Protein AF-A0A946WSY0-F1 (afdb_monomer)

Secondary structure (DSSP, 8-state):
--S-HHHHHHIIIIIIS--------S----PPS--GGGS-HHHHHHHHHHHHHHHHHTT-PPPTTHHHHHHHHHHGGGT-PPPPP-

Structure (mmCIF, N/CA/C/O backbone):
data_AF-A0A946WSY0-F1
#
_entry.id   AF-A0A946WSY0-F1
#
loop_
_atom_site.group_PDB
_atom_site.id
_atom_site.type_symbol
_atom_site.label_atom_id
_atom_site.label_alt_id
_atom_site.label_comp_id
_atom_site.label_asym_id
_atom_site.label_entity_id
_atom_site.label_seq_id
_atom_site.pdbx_PDB_ins_code
_atom_site.Cartn_x
_atom_site.Cartn_y
_atom_site.Cartn_z
_atom_site.occupancy
_atom_site.B_iso_or_equiv
_atom_site.auth_seq_id
_atom_site.auth_comp_id
_atom_site.auth_asym_id
_atom_site.auth_atom_id
_atom_site.pdbx_PDB_model_num
ATOM 1 N N . MET A 1 1 ? 3.327 13.501 4.627 1.00 61.09 1 MET A N 1
ATOM 2 C CA . MET A 1 1 ? 3.392 12.281 3.792 1.00 61.09 1 MET A CA 1
ATOM 3 C C . MET A 1 1 ? 3.979 12.675 2.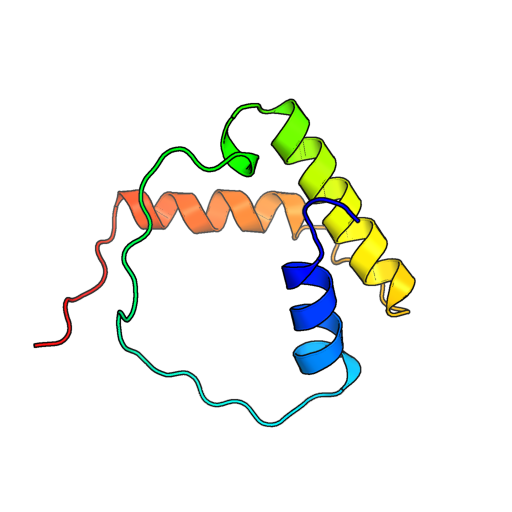455 1.00 61.09 1 MET A C 1
ATOM 5 O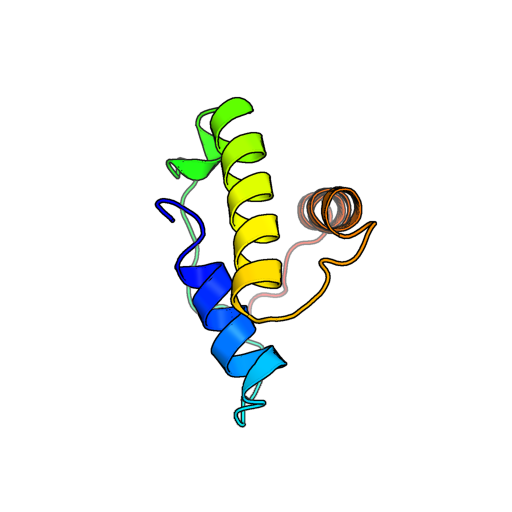 O . MET A 1 1 ? 3.386 13.523 1.806 1.00 61.09 1 MET A O 1
ATOM 9 N N . LYS A 1 2 ? 5.156 12.165 2.082 1.00 67.81 2 LYS A N 1
ATOM 10 C CA . LYS A 1 2 ? 5.743 12.462 0.759 1.00 67.81 2 LYS A CA 1
ATOM 11 C C . LYS A 1 2 ? 5.560 11.295 -0.210 1.00 67.81 2 LYS A C 1
ATOM 13 O O . LYS A 1 2 ? 5.415 11.533 -1.398 1.00 67.81 2 LYS A O 1
ATOM 18 N N . ASN A 1 3 ? 5.510 10.062 0.299 1.00 69.94 3 ASN A N 1
ATOM 19 C CA . ASN A 1 3 ? 5.477 8.845 -0.514 1.00 69.94 3 ASN A CA 1
ATOM 20 C C . ASN A 1 3 ? 4.247 7.952 -0.263 1.00 69.94 3 ASN A C 1
ATOM 22 O O . ASN A 1 3 ? 4.013 7.042 -1.051 1.00 69.94 3 ASN A O 1
ATOM 26 N N . ALA A 1 4 ? 3.473 8.178 0.809 1.00 82.00 4 ALA A N 1
ATOM 27 C CA . ALA A 1 4 ? 2.311 7.344 1.165 1.00 82.00 4 ALA A CA 1
ATOM 28 C C . ALA A 1 4 ? 0.936 7.986 0.892 1.00 82.00 4 ALA A C 1
ATOM 30 O O . ALA A 1 4 ? -0.069 7.503 1.404 1.00 82.00 4 ALA A O 1
ATOM 31 N N . SER A 1 5 ? 0.864 9.061 0.100 1.00 86.25 5 SER A N 1
ATOM 32 C CA . SER A 1 5 ? -0.406 9.764 -0.163 1.00 86.25 5 SER A CA 1
ATOM 33 C C . SER A 1 5 ?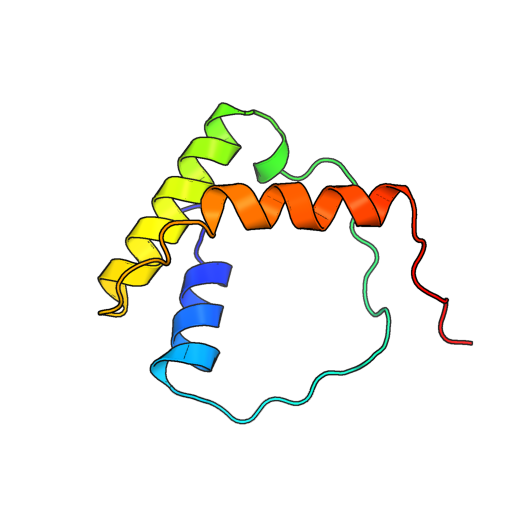 -1.463 8.846 -0.791 1.00 86.25 5 SER A C 1
ATOM 35 O O . SER A 1 5 ? -2.595 8.784 -0.320 1.00 86.25 5 SER A O 1
ATOM 37 N N . ASP A 1 6 ? -1.078 8.060 -1.800 1.00 89.06 6 ASP A N 1
ATOM 38 C CA . ASP A 1 6 ? -1.991 7.116 -2.459 1.00 89.06 6 ASP A CA 1
ATOM 39 C C . ASP A 1 6 ? -2.461 6.009 -1.506 1.00 89.06 6 ASP A C 1
ATOM 41 O O . ASP A 1 6 ? -3.591 5.527 -1.592 1.00 89.06 6 ASP A O 1
ATOM 45 N N . TYR A 1 7 ? -1.592 5.610 -0.571 1.00 90.19 7 TYR A N 1
ATOM 46 C CA . TYR A 1 7 ? -1.901 4.589 0.424 1.00 90.19 7 TYR A CA 1
ATOM 47 C C . TYR A 1 7 ? -2.896 5.096 1.470 1.00 90.19 7 TYR A C 1
ATOM 49 O O . TYR A 1 7 ? -3.865 4.400 1.775 1.00 90.19 7 TYR A O 1
ATOM 57 N N . GLU A 1 8 ? -2.687 6.311 1.985 1.00 93.44 8 GLU A N 1
ATOM 58 C CA . GLU A 1 8 ? -3.630 6.988 2.879 1.00 93.44 8 GLU A CA 1
ATOM 59 C C . GLU A 1 8 ? -4.998 7.112 2.214 1.00 93.44 8 GLU A C 1
ATOM 61 O O . GLU A 1 8 ? -6.000 6.705 2.802 1.00 93.44 8 GLU A O 1
ATOM 66 N N . MET A 1 9 ? -5.032 7.570 0.960 1.00 94.06 9 MET A N 1
ATOM 67 C CA . MET A 1 9 ? -6.275 7.732 0.219 1.00 94.06 9 MET A CA 1
ATOM 68 C C . MET A 1 9 ? -7.008 6.397 0.053 1.00 94.06 9 MET A C 1
ATOM 70 O O . MET A 1 9 ? -8.208 6.323 0.321 1.00 94.06 9 MET A O 1
ATOM 74 N N . ALA A 1 10 ? -6.305 5.333 -0.345 1.00 93.56 10 ALA A N 1
ATOM 75 C CA . ALA A 1 10 ? -6.896 4.003 -0.468 1.00 93.56 10 ALA A CA 1
ATOM 76 C C . ALA A 1 10 ? -7.443 3.49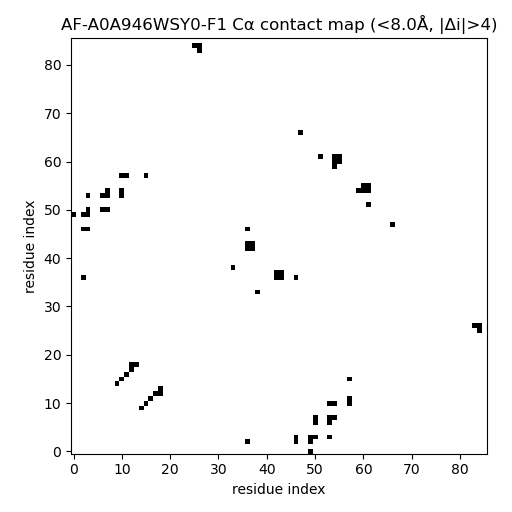7 0.878 1.00 93.56 10 ALA A C 1
ATOM 78 O O . ALA A 1 10 ? -8.554 2.972 0.930 1.00 93.56 10 ALA A O 1
ATOM 79 N N . LEU A 1 11 ? -6.706 3.693 1.975 1.00 93.50 11 LEU A N 1
ATOM 80 C CA . LEU A 1 11 ? -7.159 3.323 3.315 1.00 93.50 11 LEU A CA 1
ATOM 81 C C . LEU A 1 11 ? -8.417 4.111 3.717 1.00 93.50 11 LEU A C 1
ATOM 83 O O . LEU A 1 11 ? -9.408 3.529 4.157 1.00 93.50 11 LEU A O 1
ATOM 87 N N . ARG A 1 12 ? -8.412 5.429 3.532 1.00 94.44 12 ARG A N 1
ATOM 88 C CA . ARG A 1 12 ? -9.530 6.304 3.888 1.00 94.44 12 ARG A CA 1
ATOM 89 C C . ARG A 1 12 ? -10.782 6.000 3.066 1.00 94.44 12 ARG A C 1
ATOM 91 O O . ARG A 1 12 ? -11.869 5.882 3.620 1.00 94.44 12 ARG A O 1
ATOM 98 N N . LEU A 1 13 ? -10.651 5.852 1.753 1.00 96.19 13 LEU A N 1
ATOM 99 C CA . LEU A 1 13 ? -11.797 5.604 0.880 1.00 96.19 13 LEU A CA 1
ATOM 100 C C . LEU A 1 13 ? -12.345 4.185 1.057 1.00 96.19 13 LEU A C 1
ATOM 102 O O . LEU A 1 13 ? -13.539 4.013 1.300 1.00 96.19 13 LEU A O 1
ATOM 106 N N . LEU A 1 14 ? -11.481 3.172 0.969 1.00 94.62 14 LEU A N 1
ATOM 107 C CA . LEU A 1 14 ? -11.914 1.775 0.908 1.00 94.62 14 LEU A CA 1
ATOM 108 C C . LEU A 1 14 ? -12.168 1.179 2.293 1.00 94.62 14 LEU A C 1
ATOM 110 O O . LEU A 1 14 ? -13.133 0.445 2.475 1.00 94.62 14 LEU A O 1
ATOM 114 N N . TYR A 1 15 ? -11.311 1.478 3.273 1.00 92.75 15 TYR A N 1
ATOM 115 C CA . TYR A 1 15 ? -11.386 0.851 4.594 1.00 92.75 15 TYR A CA 1
ATOM 116 C C . TYR A 1 15 ? -12.218 1.670 5.583 1.00 92.75 15 TYR A C 1
ATOM 118 O O . TYR A 1 15 ? -13.100 1.120 6.242 1.00 92.75 15 TYR A O 1
ATOM 126 N N . LYS A 1 16 ? -11.974 2.986 5.672 1.00 93.75 16 LYS A N 1
ATOM 127 C CA . LYS A 1 16 ? -12.716 3.872 6.585 1.00 93.75 16 LYS A CA 1
ATOM 128 C C . LYS A 1 16 ? -14.132 4.153 6.080 1.00 93.75 16 LYS A C 1
ATOM 130 O O . LYS A 1 16 ? -15.092 3.917 6.803 1.00 93.75 16 LYS A O 1
ATOM 135 N N . ASN A 1 17 ? -14.249 4.636 4.843 1.00 95.56 17 ASN A N 1
ATOM 136 C CA . ASN A 1 17 ? -15.521 5.095 4.275 1.00 95.56 17 ASN A CA 1
ATOM 137 C C . ASN A 1 17 ? -16.299 4.007 3.521 1.00 95.56 17 ASN A C 1
ATOM 139 O O . ASN A 1 17 ? -17.449 4.244 3.168 1.00 95.56 17 ASN A O 1
ATOM 143 N N . LYS A 1 18 ? -15.695 2.834 3.279 1.00 95.00 18 LYS A N 1
ATOM 144 C CA . LYS A 1 18 ? -16.341 1.668 2.648 1.00 95.00 18 LYS A CA 1
ATOM 145 C C . LYS A 1 18 ? -17.096 2.010 1.355 1.00 95.00 18 LYS A C 1
ATOM 147 O O . LYS A 1 18 ? -18.220 1.557 1.150 1.00 95.00 18 LYS A O 1
ATOM 152 N N . ILE A 1 19 ? -16.490 2.828 0.492 1.00 97.12 19 ILE A N 1
ATOM 153 C CA . ILE A 1 19 ? -17.105 3.190 -0.791 1.00 97.12 19 ILE A CA 1
ATOM 154 C C . ILE A 1 19 ? -17.340 1.948 -1.667 1.00 97.12 19 ILE A C 1
ATOM 156 O O . ILE A 1 19 ? -16.595 0.969 -1.587 1.00 97.12 19 ILE A O 1
ATOM 160 N N . SER A 1 20 ? -18.354 2.003 -2.534 1.00 96.88 20 SER A N 1
ATOM 161 C CA . SER A 1 20 ? -18.608 0.936 -3.506 1.00 96.88 20 SER A CA 1
ATOM 162 C C . SER A 1 20 ? -17.519 0.927 -4.580 1.00 96.88 20 SER A C 1
ATOM 164 O O . SER A 1 20 ? -17.279 1.941 -5.238 1.00 96.88 20 SER A O 1
ATOM 166 N N . VAL A 1 21 ? -16.852 -0.214 -4.749 1.00 95.25 21 VAL A N 1
ATOM 167 C CA . VAL A 1 21 ? -15.827 -0.429 -5.776 1.00 95.25 21 VAL A CA 1
ATOM 168 C C . VAL A 1 21 ? -16.011 -1.790 -6.425 1.00 95.25 21 VAL A C 1
ATOM 170 O O . VAL A 1 21 ? -16.379 -2.760 -5.765 1.00 95.25 21 VAL A O 1
ATOM 173 N N . ILE A 1 22 ? -15.702 -1.871 -7.717 1.00 95.75 22 ILE A N 1
ATOM 174 C CA . ILE A 1 22 ? -15.666 -3.123 -8.469 1.00 95.75 22 ILE A CA 1
ATOM 175 C C . ILE A 1 22 ? -14.242 -3.387 -8.954 1.00 95.75 22 ILE A C 1
ATOM 177 O O . ILE A 1 22 ? -13.546 -2.479 -9.413 1.00 95.75 22 ILE A O 1
ATOM 181 N N . TYR A 1 23 ? -13.792 -4.635 -8.824 1.00 93.12 23 TYR A N 1
ATOM 182 C CA . TYR A 1 23 ? -12.514 -5.058 -9.380 1.00 93.12 23 TYR A CA 1
ATOM 183 C C . TYR A 1 23 ? -12.661 -5.292 -10.880 1.00 93.12 23 TYR A C 1
ATOM 185 O O . TYR A 1 23 ? -13.540 -6.032 -11.314 1.00 93.12 23 TYR A O 1
ATOM 193 N N . LEU A 1 24 ? -11.774 -4.681 -11.659 1.00 92.81 24 LEU A N 1
ATOM 194 C CA . LEU A 1 24 ? -11.706 -4.884 -13.094 1.00 92.81 24 LEU A CA 1
ATOM 195 C C . LEU A 1 24 ? -10.559 -5.856 -13.395 1.00 92.81 24 LEU A C 1
ATOM 197 O O . LEU A 1 24 ? -9.397 -5.460 -13.255 1.00 92.81 24 LEU A O 1
ATOM 201 N N . PRO A 1 25 ? -10.848 -7.110 -13.787 1.00 90.38 25 PRO A N 1
ATOM 202 C CA . PRO A 1 25 ? -9.830 -8.129 -14.013 1.00 90.38 25 PRO A CA 1
ATOM 203 C C . PRO A 1 25 ? -9.158 -7.928 -15.378 1.00 90.38 25 PRO A C 1
ATOM 205 O O . PRO A 1 25 ? -9.216 -8.815 -16.216 1.00 90.38 25 PRO A O 1
ATOM 208 N N . LYS A 1 26 ? -8.568 -6.746 -15.620 1.00 90.62 26 LYS A N 1
ATOM 209 C CA . LYS A 1 26 ? -7.844 -6.450 -16.859 1.00 90.62 26 LYS A CA 1
ATOM 210 C C . LYS A 1 26 ? -6.549 -5.680 -16.638 1.00 90.62 26 LYS A C 1
ATOM 212 O O . LYS A 1 26 ? -6.475 -4.801 -15.771 1.00 90.62 26 LYS A O 1
ATOM 217 N N . ILE A 1 27 ? -5.532 -5.949 -17.450 1.00 89.94 27 ILE A N 1
ATOM 218 C CA . ILE A 1 27 ? -4.280 -5.178 -17.411 1.00 89.94 27 ILE A CA 1
ATOM 219 C C . ILE A 1 27 ? -4.467 -3.857 -18.169 1.00 89.94 27 ILE A C 1
ATOM 221 O O . ILE A 1 27 ? -4.480 -3.830 -19.394 1.00 89.94 27 ILE A O 1
ATOM 225 N N . MET A 1 28 ? -4.562 -2.737 -17.444 1.00 92.00 28 MET A N 1
ATOM 226 C CA . MET A 1 28 ? -4.706 -1.406 -18.061 1.00 92.00 28 MET A CA 1
ATOM 227 C C . MET A 1 28 ? -3.375 -0.687 -18.308 1.00 92.00 28 MET A C 1
ATOM 229 O O . MET A 1 28 ? -3.246 0.063 -19.269 1.00 92.00 28 MET A O 1
ATOM 233 N N . VAL A 1 29 ? -2.385 -0.875 -17.429 1.00 90.56 29 VAL A N 1
ATOM 234 C CA . VAL A 1 29 ? -1.120 -0.123 -17.456 1.00 90.56 29 VAL A CA 1
ATOM 235 C C . VAL A 1 29 ? 0.052 -1.053 -17.155 1.00 90.56 29 VAL A C 1
ATOM 237 O O . VAL A 1 29 ? 0.009 -1.833 -16.203 1.00 90.56 29 VAL A O 1
ATOM 240 N N . LYS A 1 30 ? 1.137 -0.929 -17.929 1.00 87.81 30 LYS A N 1
ATOM 241 C CA . LYS A 1 30 ? 2.425 -1.588 -17.670 1.00 87.81 30 LYS A CA 1
ATOM 242 C C . LYS A 1 30 ? 3.432 -0.560 -1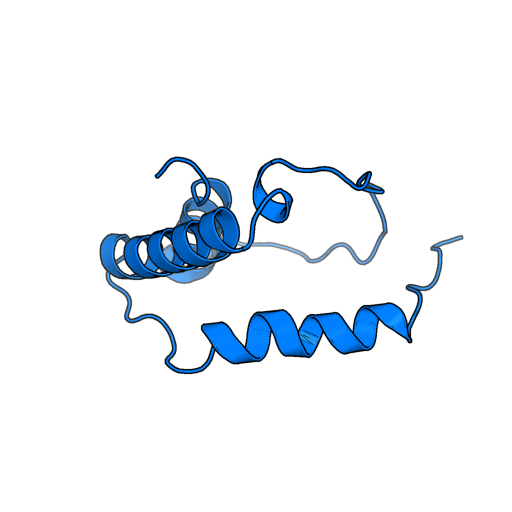7.156 1.00 87.81 30 LYS A C 1
ATOM 244 O O . LYS A 1 30 ? 3.901 0.287 -17.912 1.00 87.81 30 LYS A O 1
ATOM 249 N N . MET A 1 31 ? 3.770 -0.631 -15.869 1.00 86.62 31 MET A N 1
ATOM 250 C CA . MET A 1 31 ? 4.744 0.286 -15.265 1.00 86.62 31 MET A CA 1
ATOM 251 C C . MET A 1 31 ? 6.174 -0.032 -15.725 1.00 86.62 31 MET A C 1
ATOM 253 O O . MET A 1 31 ? 6.550 -1.199 -15.851 1.00 86.62 31 MET A O 1
ATOM 257 N N . ARG A 1 32 ? 6.985 1.011 -15.943 1.00 87.44 32 ARG A N 1
ATOM 258 C CA . ARG A 1 32 ? 8.432 0.884 -16.178 1.00 87.44 32 ARG A CA 1
ATOM 259 C C . ARG A 1 32 ? 9.182 0.757 -14.845 1.00 87.44 32 ARG A C 1
ATOM 261 O O . ARG A 1 32 ? 8.715 1.231 -13.811 1.00 87.44 32 ARG A O 1
ATOM 268 N N . ILE A 1 33 ? 10.347 0.114 -14.874 1.00 80.75 33 ILE A N 1
ATOM 269 C CA . ILE A 1 33 ? 11.268 0.050 -13.727 1.00 80.75 33 ILE A CA 1
ATOM 270 C C . ILE A 1 33 ? 11.910 1.437 -13.527 1.00 80.75 33 ILE A C 1
ATOM 272 O O . ILE A 1 33 ? 12.040 2.190 -14.488 1.00 80.75 33 ILE A O 1
ATOM 276 N N . GLY A 1 34 ? 12.304 1.777 -12.292 1.00 74.94 34 GLY A N 1
ATOM 277 C CA . GLY A 1 34 ? 13.048 3.015 -11.993 1.00 74.94 34 GLY A CA 1
ATOM 278 C C . GLY A 1 34 ? 12.295 4.078 -11.183 1.00 74.94 34 GLY A C 1
ATOM 279 O O . GLY A 1 34 ? 12.716 5.226 -11.142 1.00 74.94 34 GLY A O 1
ATOM 280 N N . GLY A 1 35 ? 11.185 3.728 -10.526 1.00 76.62 35 GLY A N 1
ATOM 281 C CA . GLY A 1 35 ? 10.483 4.664 -9.641 1.00 76.62 35 GLY A CA 1
ATOM 282 C C . GLY A 1 35 ? 11.318 5.089 -8.421 1.00 76.62 35 GLY A C 1
ATOM 283 O O 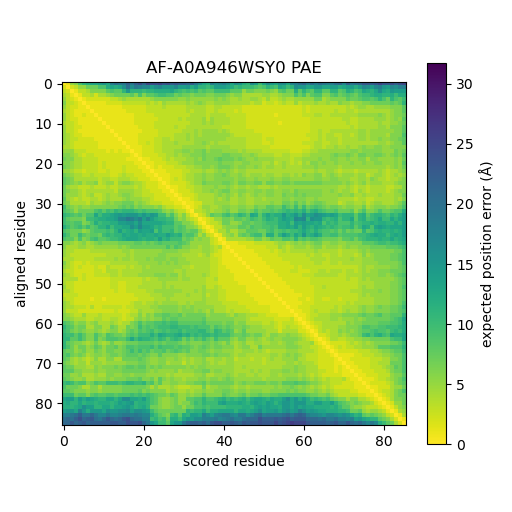. GLY A 1 35 ? 12.034 4.276 -7.835 1.00 76.62 35 GLY A O 1
ATOM 284 N N . ILE A 1 36 ? 11.147 6.343 -7.986 1.00 69.94 36 ILE A N 1
ATOM 285 C CA . ILE A 1 36 ? 11.838 6.983 -6.841 1.00 69.94 36 ILE A CA 1
ATOM 286 C C . ILE A 1 36 ? 11.763 6.135 -5.553 1.00 69.94 36 ILE A C 1
ATOM 288 O O . ILE A 1 36 ? 12.703 6.081 -4.755 1.00 69.94 36 ILE A O 1
ATOM 292 N N . SER A 1 37 ? 10.656 5.416 -5.364 1.00 63.34 37 SER A N 1
ATOM 293 C CA . SER A 1 37 ? 10.400 4.561 -4.200 1.00 63.34 37 SER A CA 1
ATOM 294 C C . SER A 1 37 ? 11.199 3.249 -4.173 1.00 63.34 37 SER A C 1
ATOM 296 O O . SER A 1 37 ? 11.274 2.623 -3.115 1.00 63.34 37 SER A O 1
ATOM 298 N N . ASN A 1 38 ? 11.820 2.848 -5.289 1.00 73.56 38 ASN A N 1
ATOM 299 C CA . ASN A 1 38 ? 12.701 1.675 -5.389 1.00 73.56 38 ASN A CA 1
ATOM 300 C C . ASN A 1 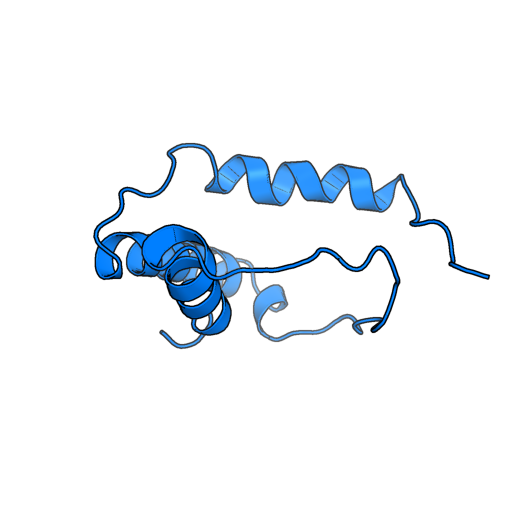38 ? 14.191 2.050 -5.492 1.00 73.56 38 ASN A C 1
ATOM 302 O O . ASN A 1 38 ? 15.025 1.161 -5.621 1.00 73.56 38 ASN A O 1
ATOM 306 N N . TYR A 1 39 ? 14.530 3.342 -5.429 1.00 75.62 39 TYR A N 1
ATOM 307 C CA . TYR A 1 39 ? 15.905 3.820 -5.602 1.00 75.62 39 TYR A CA 1
ATOM 308 C C . TYR A 1 39 ? 16.843 3.406 -4.454 1.00 75.62 39 TYR A C 1
ATOM 310 O O . TYR A 1 39 ? 18.039 3.235 -4.655 1.00 75.62 39 TYR A O 1
ATOM 318 N N . SER A 1 40 ? 16.318 3.237 -3.234 1.00 80.38 40 SER A N 1
ATOM 319 C CA . SER A 1 40 ? 17.119 2.870 -2.063 1.00 80.38 40 SER A CA 1
ATOM 320 C C . SER A 1 40 ? 16.306 2.100 -1.025 1.00 80.38 40 SER A C 1
ATOM 322 O O . SER A 1 40 ? 15.114 2.359 -0.827 1.00 80.38 40 SER A O 1
ATOM 324 N N . ILE A 1 41 ? 16.975 1.201 -0.297 1.00 81.50 41 ILE A N 1
ATOM 325 C CA . ILE A 1 41 ? 16.403 0.489 0.852 1.00 81.50 41 ILE A CA 1
ATOM 326 C C . ILE A 1 41 ? 15.911 1.466 1.935 1.00 81.50 41 ILE A C 1
ATOM 328 O O . ILE A 1 41 ? 14.872 1.237 2.554 1.00 81.50 41 ILE A O 1
ATOM 332 N N . TRP A 1 42 ? 16.579 2.613 2.095 1.00 83.88 42 TRP A N 1
ATOM 333 C CA . TRP A 1 42 ? 16.189 3.659 3.043 1.00 83.88 42 TRP A CA 1
ATOM 334 C C . TRP A 1 42 ? 14.861 4.315 2.663 1.00 83.88 42 TRP A C 1
ATOM 336 O O . TRP A 1 42 ? 13.988 4.491 3.516 1.00 83.88 42 TRP A O 1
ATOM 346 N N . ASN A 1 43 ? 14.654 4.592 1.371 1.00 83.38 43 ASN A N 1
ATOM 347 C CA . ASN A 1 43 ? 13.373 5.098 0.868 1.00 83.38 43 ASN A CA 1
ATOM 348 C C . ASN A 1 43 ? 12.250 4.088 1.126 1.00 83.38 43 ASN A C 1
ATOM 350 O O . ASN A 1 43 ? 11.131 4.478 1.465 1.00 83.38 43 ASN A O 1
ATOM 354 N N . ARG A 1 44 ? 12.555 2.788 1.030 1.00 83.31 44 ARG A N 1
ATOM 355 C CA . ARG A 1 44 ? 11.592 1.718 1.293 1.00 83.31 44 ARG A CA 1
ATOM 356 C C . ARG A 1 44 ? 11.194 1.640 2.766 1.00 83.31 44 ARG A C 1
ATOM 358 O O . ARG A 1 44 ? 10.005 1.524 3.061 1.00 83.31 44 ARG A O 1
ATOM 365 N N . LEU A 1 45 ? 12.158 1.734 3.681 1.00 84.31 45 LEU A N 1
ATOM 366 C CA . LEU A 1 45 ? 11.893 1.769 5.123 1.00 84.31 45 LEU A CA 1
ATOM 367 C C . LEU A 1 45 ? 11.095 3.017 5.515 1.00 84.31 45 LEU A C 1
ATOM 369 O O . LEU A 1 45 ? 10.111 2.910 6.248 1.00 84.31 45 LEU A O 1
ATOM 373 N N . ARG A 1 46 ? 11.450 4.182 4.960 1.00 87.19 46 ARG A N 1
ATOM 374 C CA . ARG A 1 46 ? 10.704 5.428 5.165 1.00 87.19 46 ARG A CA 1
ATOM 375 C C . ARG A 1 46 ? 9.261 5.310 4.678 1.00 87.19 46 ARG A C 1
ATOM 377 O O . ARG A 1 46 ? 8.350 5.662 5.420 1.00 87.19 46 ARG A O 1
ATOM 384 N N . ALA A 1 47 ? 9.044 4.765 3.480 1.00 86.38 47 ALA A N 1
ATOM 385 C CA . ALA A 1 47 ? 7.703 4.531 2.947 1.00 86.38 47 ALA A CA 1
ATOM 386 C C . ALA A 1 47 ? 6.878 3.595 3.850 1.00 86.38 47 ALA A C 1
ATOM 388 O O . ALA A 1 47 ? 5.715 3.873 4.111 1.00 86.38 47 ALA A O 1
ATOM 389 N N . ASN A 1 48 ? 7.484 2.539 4.407 1.00 86.56 48 ASN A N 1
ATOM 390 C CA . ASN A 1 48 ? 6.799 1.660 5.364 1.00 86.56 48 ASN A CA 1
ATOM 391 C C . ASN A 1 48 ? 6.393 2.387 6.661 1.00 86.56 48 ASN A C 1
ATOM 393 O O . ASN A 1 48 ? 5.358 2.063 7.243 1.00 86.56 48 ASN A O 1
ATOM 397 N N . ASN A 1 49 ? 7.197 3.345 7.133 1.00 88.25 49 ASN A N 1
ATOM 398 C CA . ASN A 1 49 ? 6.833 4.162 8.291 1.00 88.25 49 ASN A CA 1
ATOM 399 C C . ASN A 1 49 ? 5.690 5.137 7.959 1.00 88.25 49 ASN A C 1
ATOM 401 O O . ASN A 1 49 ? 4.780 5.326 8.759 1.00 88.25 49 ASN A O 1
ATOM 405 N N . GLU A 1 50 ? 5.693 5.720 6.759 1.00 89.44 50 GLU A N 1
ATOM 406 C CA . GLU A 1 50 ? 4.582 6.559 6.295 1.00 89.44 50 GLU A CA 1
ATOM 407 C C . GLU A 1 50 ? 3.277 5.750 6.137 1.00 89.44 50 GLU A C 1
ATOM 409 O O . GLU A 1 50 ? 2.215 6.235 6.538 1.00 89.44 50 GLU A O 1
ATOM 414 N N . ASP A 1 51 ? 3.345 4.497 5.666 1.00 89.06 51 ASP A N 1
ATOM 415 C CA . ASP A 1 51 ? 2.202 3.570 5.667 1.00 89.06 51 ASP A CA 1
ATOM 416 C C . ASP A 1 51 ? 1.664 3.399 7.106 1.00 89.06 51 ASP A C 1
ATOM 418 O O . ASP A 1 51 ? 0.465 3.545 7.330 1.00 89.06 51 ASP A O 1
ATOM 422 N N . TYR A 1 52 ? 2.532 3.164 8.104 1.00 89.31 52 TYR A N 1
ATOM 423 C CA . TYR A 1 52 ? 2.144 3.038 9.523 1.00 89.31 52 TYR A CA 1
ATOM 424 C C . TYR A 1 52 ? 1.430 4.289 10.057 1.00 89.31 52 TYR A C 1
ATOM 426 O O . TYR A 1 52 ? 0.385 4.182 10.704 1.00 89.31 52 TYR A O 1
ATOM 434 N N . ILE A 1 53 ? 1.965 5.475 9.760 1.00 90.88 53 ILE A N 1
ATOM 435 C CA . ILE A 1 53 ? 1.361 6.753 10.160 1.00 90.88 53 ILE A CA 1
ATOM 436 C C . ILE A 1 53 ? -0.026 6.913 9.523 1.00 90.88 53 ILE A C 1
ATOM 438 O O . ILE A 1 53 ? -0.953 7.355 10.198 1.00 90.88 53 ILE A O 1
ATOM 442 N N . SER A 1 54 ? -0.201 6.484 8.269 1.00 91.69 54 SER A N 1
ATOM 443 C CA . SER A 1 54 ? -1.488 6.545 7.557 1.00 91.69 54 SER A CA 1
ATOM 444 C C . SER A 1 54 ? -2.599 5.776 8.283 1.00 91.69 54 SER A C 1
ATOM 446 O O . SER A 1 54 ? -3.731 6.258 8.357 1.00 91.69 54 SER A O 1
ATOM 448 N N . TRP A 1 55 ? -2.275 4.617 8.872 1.00 92.81 55 TRP A N 1
ATOM 449 C CA . TRP A 1 55 ? -3.209 3.852 9.709 1.00 92.81 55 TRP A CA 1
ATOM 450 C C . TRP A 1 55 ? -3.634 4.636 10.943 1.00 92.81 55 TRP A C 1
ATOM 452 O O . TRP A 1 55 ? -4.829 4.797 11.195 1.00 92.81 55 TRP A O 1
ATOM 462 N N . LYS A 1 56 ? -2.654 5.171 11.675 1.00 91.31 56 LYS A N 1
ATOM 463 C CA . LYS A 1 56 ? -2.900 5.930 12.902 1.00 91.31 56 LYS A CA 1
ATOM 464 C C . LYS A 1 56 ? -3.704 7.201 12.636 1.00 91.31 56 LYS A C 1
ATOM 466 O O . LYS A 1 56 ? -4.652 7.466 13.366 1.00 91.31 56 LYS A O 1
ATOM 471 N N . MET A 1 57 ? -3.400 7.926 11.559 1.00 90.69 57 MET A N 1
ATOM 472 C CA . MET A 1 57 ? -4.150 9.119 11.144 1.00 90.69 57 MET A CA 1
ATOM 473 C C . MET A 1 57 ? -5.609 8.817 10.791 1.00 90.69 57 MET A C 1
ATOM 475 O O . MET A 1 57 ? -6.481 9.654 11.005 1.00 90.69 57 MET A O 1
ATOM 479 N N . ASN A 1 58 ? -5.896 7.613 10.294 1.00 90.12 58 ASN A N 1
ATOM 480 C CA . ASN A 1 58 ? -7.259 7.180 10.006 1.00 90.12 58 ASN A CA 1
ATOM 481 C C . ASN A 1 58 ? -7.975 6.536 11.207 1.00 90.12 58 ASN A C 1
ATOM 483 O O . ASN A 1 58 ? -9.122 6.120 11.058 1.00 90.12 58 ASN A O 1
ATOM 487 N N . GLY A 1 59 ? -7.349 6.503 12.390 1.00 90.94 59 GLY A N 1
ATOM 488 C CA . GLY A 1 59 ? -7.932 5.952 13.618 1.00 90.94 59 GLY A CA 1
ATOM 489 C C . GLY A 1 59 ? -7.833 4.430 13.730 1.00 90.94 59 GLY A C 1
ATOM 490 O O . GLY A 1 59 ? -8.534 3.828 14.538 1.00 90.94 59 GLY A O 1
ATOM 491 N N . PHE A 1 60 ? -6.972 3.793 12.934 1.00 90.25 60 PHE A N 1
ATOM 492 C CA . PHE A 1 60 ? -6.831 2.341 12.902 1.00 90.25 60 PHE A CA 1
ATOM 493 C C . PHE A 1 60 ? -5.457 1.877 13.376 1.00 90.25 60 PHE A C 1
ATOM 495 O O . PHE A 1 60 ? -4.442 2.567 13.254 1.00 90.25 60 PHE A O 1
ATOM 502 N N . ASN A 1 61 ? -5.415 0.647 13.888 1.00 87.69 61 ASN A N 1
ATOM 503 C CA . ASN A 1 61 ? -4.165 -0.006 14.238 1.00 87.69 61 ASN A CA 1
ATOM 504 C C . ASN A 1 61 ? -3.607 -0.766 13.028 1.00 87.69 61 ASN A C 1
ATOM 506 O O . ASN A 1 61 ? -4.308 -1.606 12.461 1.00 87.69 61 ASN A O 1
ATOM 510 N N . PRO A 1 62 ? -2.353 -0.498 12.630 1.00 85.31 62 PRO A N 1
ATOM 511 C CA . PRO A 1 62 ? -1.734 -1.193 11.518 1.00 85.31 62 PRO A CA 1
ATOM 512 C C . PRO A 1 62 ? -1.551 -2.678 11.861 1.00 85.31 62 PRO A C 1
ATOM 514 O O . PRO A 1 62 ? -1.031 -3.000 12.933 1.00 85.31 62 PRO A O 1
ATOM 517 N N . PRO A 1 63 ? -1.921 -3.598 10.958 1.00 84.81 63 PRO A N 1
ATOM 518 C CA . PRO A 1 63 ? -1.753 -5.027 11.191 1.00 84.81 63 PRO A CA 1
ATOM 519 C C . PRO A 1 63 ? -0.282 -5.421 11.377 1.00 84.81 63 PRO A C 1
ATOM 521 O O . PRO A 1 63 ? 0.583 -5.060 10.573 1.00 84.81 63 PRO A O 1
ATOM 524 N N . MET A 1 64 ? -0.008 -6.215 12.415 1.00 78.12 64 MET A N 1
ATOM 525 C CA . MET A 1 64 ? 1.345 -6.509 12.908 1.00 78.12 64 MET A CA 1
ATOM 526 C C . MET A 1 64 ? 2.280 -7.088 11.830 1.00 78.12 64 MET A C 1
ATOM 528 O O . MET A 1 64 ? 3.419 -6.640 11.690 1.00 78.12 64 MET A O 1
ATOM 532 N N . PHE A 1 65 ? 1.781 -8.009 11.000 1.00 82.00 65 PHE A N 1
ATOM 533 C CA . PHE A 1 65 ? 2.589 -8.749 10.020 1.00 82.00 65 PHE A CA 1
ATOM 534 C C . PHE A 1 65 ? 2.532 -8.205 8.587 1.00 82.00 65 PHE A C 1
ATOM 536 O O . PHE A 1 65 ? 3.181 -8.756 7.695 1.00 82.00 65 PHE A O 1
ATOM 543 N N . ILE A 1 66 ? 1.800 -7.115 8.322 1.00 83.00 66 ILE A N 1
ATOM 544 C CA . ILE A 1 66 ? 1.661 -6.589 6.949 1.00 83.00 66 ILE A CA 1
ATOM 545 C C . ILE A 1 66 ? 3.011 -6.193 6.343 1.00 83.00 66 ILE A C 1
ATOM 547 O O . ILE A 1 66 ? 3.232 -6.405 5.150 1.00 83.00 66 ILE A O 1
ATOM 551 N N . ARG A 1 67 ? 3.930 -5.685 7.170 1.00 80.44 67 ARG A N 1
ATOM 552 C CA . ARG A 1 67 ? 5.269 -5.247 6.751 1.00 80.44 67 ARG A CA 1
ATOM 553 C C . ARG A 1 67 ? 6.119 -6.383 6.176 1.00 80.44 67 ARG A C 1
ATOM 555 O O . ARG A 1 67 ? 6.882 -6.140 5.249 1.00 80.44 67 ARG A O 1
ATOM 562 N N . LEU A 1 68 ? 5.938 -7.608 6.675 1.00 82.31 68 LEU A N 1
ATOM 563 C CA . LEU A 1 68 ? 6.624 -8.810 6.188 1.00 82.31 68 LEU A CA 1
ATOM 564 C C . LEU A 1 68 ? 5.827 -9.509 5.084 1.00 82.31 68 LEU A C 1
ATOM 566 O O . LEU A 1 68 ? 6.383 -9.929 4.072 1.00 82.31 68 LEU A O 1
ATOM 570 N N . ARG A 1 69 ? 4.500 -9.574 5.223 1.00 85.50 69 ARG A N 1
ATOM 571 C CA . ARG A 1 69 ? 3.636 -10.255 4.252 1.00 85.50 69 ARG A CA 1
ATOM 572 C C . ARG A 1 69 ? 3.651 -9.581 2.876 1.00 85.50 69 ARG A C 1
ATOM 574 O O . ARG A 1 69 ? 3.631 -10.269 1.862 1.00 85.50 69 ARG A O 1
ATOM 581 N N . LYS A 1 70 ? 3.694 -8.243 2.834 1.00 84.50 70 LYS A N 1
ATOM 582 C CA . LYS A 1 70 ? 3.652 -7.431 1.601 1.00 84.50 70 LYS A CA 1
ATOM 583 C C . LYS A 1 70 ? 4.841 -7.678 0.652 1.00 84.50 70 LYS A C 1
ATOM 585 O O . LYS A 1 70 ? 4.592 -7.797 -0.543 1.00 84.50 70 LYS A O 1
ATOM 590 N N . PRO A 1 71 ? 6.112 -7.731 1.098 1.00 83.88 71 PRO A N 1
ATOM 591 C CA . PRO A 1 71 ? 7.220 -8.111 0.219 1.00 83.88 71 PRO A CA 1
ATOM 592 C C . PRO A 1 71 ? 7.197 -9.601 -0.144 1.00 83.88 71 PRO A C 1
ATOM 594 O O . PRO A 1 71 ? 7.409 -9.929 -1.308 1.00 83.88 71 PRO A O 1
ATOM 597 N N . LEU A 1 72 ? 6.865 -10.490 0.799 1.00 87.06 72 LEU A N 1
ATOM 598 C CA . LEU A 1 72 ? 6.816 -11.934 0.543 1.00 87.06 72 LEU A CA 1
ATOM 599 C C . LEU A 1 72 ? 5.775 -12.305 -0.521 1.00 87.06 72 LEU A C 1
ATOM 601 O O . LEU A 1 72 ? 6.063 -13.102 -1.411 1.00 87.06 72 LEU A O 1
ATOM 605 N N . SER A 1 73 ? 4.595 -11.678 -0.504 1.00 86.12 73 SER A N 1
ATOM 606 C CA . SER A 1 73 ? 3.560 -11.934 -1.514 1.00 86.12 73 SER A CA 1
ATOM 607 C C . SER A 1 73 ? 3.970 -11.511 -2.928 1.00 86.12 73 SER A C 1
ATOM 609 O O . SER A 1 73 ? 3.418 -12.023 -3.903 1.00 86.12 73 SER A O 1
ATOM 611 N N . LYS A 1 74 ? 4.951 -10.608 -3.064 1.00 83.56 74 LYS A N 1
ATOM 612 C CA . LYS A 1 74 ? 5.499 -10.211 -4.366 1.00 83.56 74 LYS A CA 1
ATOM 613 C C . LYS A 1 74 ? 6.491 -11.224 -4.933 1.00 83.56 74 LYS A C 1
ATOM 615 O O . LYS A 1 74 ? 6.658 -11.246 -6.145 1.00 83.56 74 LYS A O 1
ATOM 620 N N . LEU A 1 75 ? 7.100 -12.089 -4.116 1.00 88.12 75 LEU A N 1
ATOM 621 C CA . LEU A 1 75 ? 8.070 -13.081 -4.601 1.00 88.12 75 LEU A CA 1
ATOM 622 C C . LEU A 1 75 ? 7.442 -14.053 -5.610 1.00 88.12 75 LEU A C 1
ATOM 624 O O . LEU A 1 75 ? 8.046 -14.370 -6.629 1.00 88.12 75 LEU A O 1
ATOM 628 N N . GLY A 1 76 ? 6.182 -14.441 -5.395 1.00 86.44 76 GLY A N 1
ATOM 629 C CA . GLY A 1 76 ? 5.444 -15.278 -6.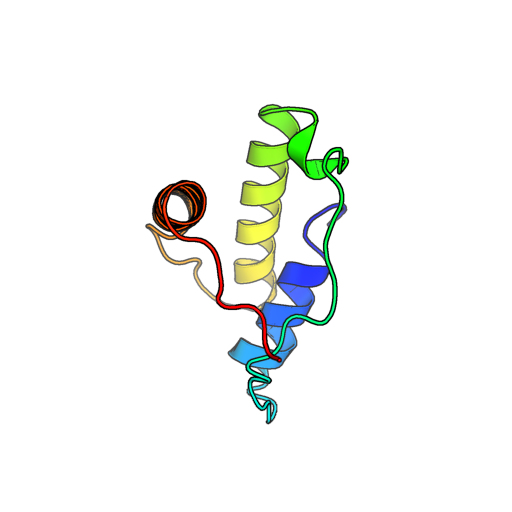345 1.00 86.44 76 GLY A CA 1
ATOM 630 C C . GLY A 1 76 ? 5.220 -14.623 -7.716 1.00 86.44 76 GLY A C 1
ATOM 631 O O . GLY A 1 76 ? 5.053 -15.333 -8.706 1.00 86.44 76 GLY A O 1
ATOM 632 N N . GLN A 1 77 ? 5.262 -13.287 -7.803 1.00 86.00 77 GLN A N 1
ATOM 633 C CA . GLN A 1 77 ? 5.075 -12.546 -9.059 1.00 86.00 77 GLN A CA 1
ATOM 634 C C . GLN A 1 77 ? 6.260 -12.718 -10.019 1.00 86.00 77 GLN A C 1
ATOM 636 O O . GLN A 1 77 ? 6.092 -12.539 -11.220 1.00 86.00 77 GLN A O 1
ATOM 641 N N . PHE A 1 78 ? 7.440 -13.104 -9.521 1.00 85.88 78 PHE A N 1
ATOM 642 C CA . PHE A 1 78 ? 8.592 -13.402 -10.378 1.00 85.88 78 PHE A CA 1
ATOM 643 C C . PHE A 1 78 ? 8.464 -14.756 -11.089 1.00 85.88 78 PHE A C 1
ATOM 645 O O . PHE A 1 78 ? 9.065 -14.948 -12.141 1.00 85.88 78 PHE A O 1
ATOM 652 N N . PHE A 1 79 ? 7.646 -15.667 -10.553 1.00 90.75 79 PHE A N 1
ATOM 653 C CA . PHE A 1 79 ? 7.458 -17.018 -11.094 1.00 90.75 79 PHE A CA 1
ATOM 654 C C . PHE A 1 79 ? 6.139 -17.199 -11.852 1.00 90.75 79 PHE A C 1
ATOM 656 O O . PHE A 1 79 ? 5.991 -18.146 -12.619 1.00 90.75 79 PHE A O 1
ATOM 663 N N . LYS A 1 80 ? 5.166 -16.303 -11.655 1.00 85.50 80 LYS A N 1
ATOM 664 C CA . LYS A 1 80 ? 3.850 -16.364 -12.302 1.00 85.50 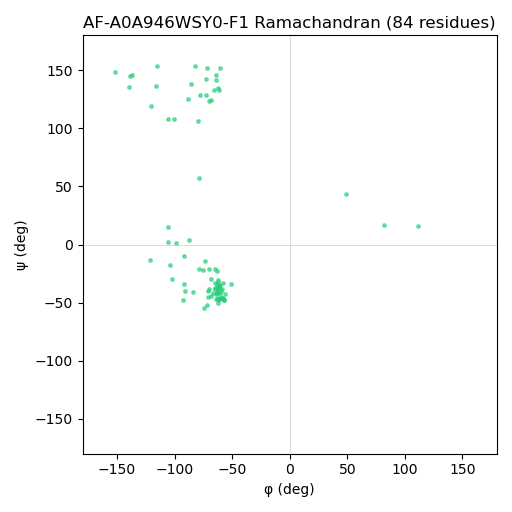80 LYS A CA 1
ATOM 665 C C . LYS A 1 80 ? 3.614 -15.105 -13.125 1.00 85.50 80 LYS A C 1
ATOM 667 O O . LYS A 1 80 ? 3.565 -14.007 -12.578 1.00 85.50 80 LYS A O 1
ATOM 672 N N . ARG A 1 81 ? 3.431 -15.263 -14.439 1.00 80.50 81 ARG A N 1
ATOM 673 C CA . ARG A 1 81 ? 3.018 -14.165 -15.323 1.00 80.50 81 ARG A CA 1
ATOM 674 C C . ARG A 1 81 ? 1.491 -14.044 -15.324 1.00 80.50 81 ARG A C 1
ATOM 676 O O . ARG A 1 81 ? 0.820 -15.076 -15.369 1.00 80.50 81 ARG A O 1
ATOM 683 N N . PRO A 1 82 ? 0.931 -12.824 -15.273 1.00 81.75 82 PRO A N 1
ATOM 684 C CA . PRO A 1 82 ? -0.502 -12.646 -15.459 1.00 81.75 82 PRO A CA 1
ATOM 685 C C . PRO A 1 82 ? -0.885 -13.074 -16.882 1.00 81.75 82 PRO A C 1
ATOM 687 O O . PRO A 1 82 ? -0.116 -12.850 -17.823 1.00 81.75 82 PRO A O 1
ATOM 690 N N . LYS A 1 83 ? -2.050 -13.717 -17.033 1.00 77.81 83 LYS A N 1
ATOM 691 C CA . LYS A 1 83 ? -2.611 -14.003 -18.357 1.00 77.81 83 LYS A CA 1
ATOM 692 C C . LYS A 1 83 ? -2.890 -12.667 -19.042 1.00 77.81 83 LYS A C 1
ATOM 694 O O . LYS A 1 83 ? -3.366 -11.737 -18.396 1.00 77.81 83 LYS A O 1
ATOM 699 N N . LYS A 1 84 ? -2.500 -12.557 -20.309 1.00 69.62 84 LYS A N 1
ATOM 700 C CA . LYS A 1 84 ? -2.876 -11.415 -21.133 1.00 69.62 84 LYS A CA 1
ATOM 701 C C . LYS A 1 84 ? -4.358 -11.593 -21.451 1.00 69.62 84 LYS A C 1
ATOM 703 O O . LYS A 1 84 ? -4.744 -12.690 -21.841 1.00 69.62 84 LYS A O 1
ATOM 708 N N . ASP A 1 85 ? -5.153 -10.565 -21.205 1.00 68.75 85 ASP A N 1
ATOM 709 C CA . ASP A 1 85 ? -6.516 -10.519 -21.720 1.00 68.75 85 ASP A CA 1
ATOM 710 C C . ASP A 1 85 ? -6.396 -10.362 -23.246 1.00 68.75 85 ASP A C 1
ATOM 712 O O . ASP A 1 85 ? -5.647 -9.484 -23.696 1.00 68.75 85 ASP A O 1
ATOM 716 N N . ASP A 1 86 ? -7.009 -11.272 -24.009 1.00 56.12 86 ASP A N 1
ATOM 717 C CA . ASP A 1 86 ? -7.073 -11.205 -25.479 1.00 56.12 86 ASP A CA 1
ATOM 718 C C . ASP A 1 86 ? -7.874 -9.980 -25.950 1.00 56.12 86 ASP A C 1
ATOM 720 O O . ASP A 1 86 ? -8.892 -9.642 -25.298 1.00 56.12 86 ASP A O 1
#

Solvent-accessible surface area (backbone atoms only — not comparable to full-atom values): 5612 Å² total; per-residue (Å²): 122,90,78,26,56,72,56,37,49,49,44,47,43,54,69,72,63,56,57,91,81,79,90,71,98,64,90,85,78,84,84,75,88,83,53,79,65,74,73,39,73,66,47,42,54,50,38,54,51,40,48,49,50,38,27,51,77,72,75,42,83,64,67,89,59,51,81,59,48,59,61,56,66,50,58,56,55,80,78,47,81,80,83,78,82,130

pLDDT: mean 85.55, std 8.34, range [56.12, 97.12]

Sequence (86 aa):
MKNASDYEMALRLLYKNKISVIYLPKIMVKMRIGGISNYSIWNRLRANNEDYISWKMNGFNPPMFIRLRKPLSKLGQFFKRPKKDD

Mean predicted aligned error: 5.89 Å

Radius of gyration: 15.09 Å; Cα contacts (8 Å, |Δi|>4): 40; chains: 1; bounding box: 36×30×40 Å

Foldseek 3Di:
DVQCPVVLVCCCVCPVVVDDDDDDLADDDDDDPDDPCPPDPVSVVVNVVVNQVSQVVSVHHDDPCCSPVVVVVCVVVVVDDDDHDD